Protein AF-T1CYB1-F1 (afdb_monomer)

Solvent-accessible surface area (backbone atoms only — not comparable to full-atom values): 6915 Å² total; per-residue (Å²): 90,53,74,67,45,55,51,50,51,51,28,51,51,38,24,35,46,60,48,40,22,74,73,82,50,74,89,68,58,57,69,42,81,60,102,54,84,67,37,42,70,46,81,91,57,92,86,51,50,50,65,67,53,52,44,96,88,63,48,80,68,91,76,86,82,71,82,74,78,69,58,82,95,41,43,68,48,36,53,56,15,48,56,53,28,37,56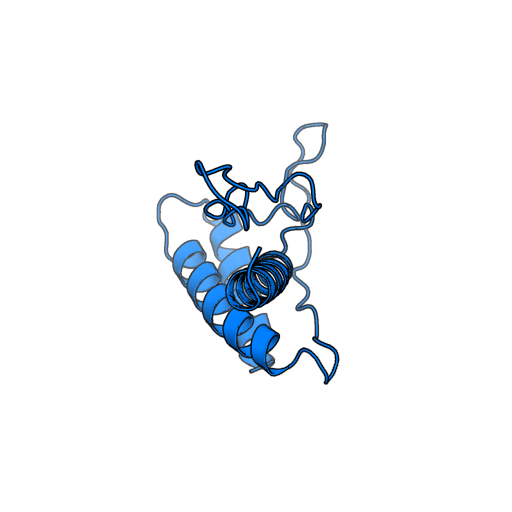,48,22,48,52,48,40,69,36,86,91,48,55,73,70,57,19,52,51,24,47,50,46,26,52,60,50,57,77,76,109

Organism: NCBI:txid410659

Secondary structure (DSSP, 8-state):
--HHHHHHHHHHHHHHHHTT-S---GGG--EE--SSSSPEEPPP-----GGGPPPTTS--------PPPPPGGGHHHHHHHHHHHHHHHHHHHH-TTS-HHHHHHHHHHHHHHHTT-

Sequence (117 aa):
ITVADARHLRLLGWFGALIANSDMHLGNVALLRADARPFALAPAYDMLPMHYRPAVSGEVVPREYTVQRAPPAARDDWQQAAAMARAFWQRVSESTEISVEFRRIASAAGRALAAML

Structure (mmCIF, N/CA/C/O backbone):
data_AF-T1CYB1-F1
#
_entry.id   AF-T1CYB1-F1
#
loop_
_atom_site.group_PDB
_atom_site.id
_atom_site.type_symbol
_atom_site.label_atom_id
_atom_site.label_alt_id
_atom_site.label_comp_id
_atom_site.label_asym_id
_atom_site.label_entity_id
_atom_site.label_seq_id
_atom_site.pdbx_PDB_ins_code
_atom_site.Cartn_x
_atom_site.Cartn_y
_atom_site.Cartn_z
_atom_site.occupancy
_atom_site.B_iso_or_equiv
_atom_site.auth_seq_id
_atom_site.auth_comp_id
_atom_site.auth_asym_id
_atom_site.auth_atom_id
_atom_site.pdbx_PDB_model_num
ATOM 1 N N . ILE A 1 1 ? 15.329 3.716 -16.060 1.00 86.19 1 ILE A N 1
ATOM 2 C CA . ILE A 1 1 ? 14.490 2.586 -15.634 1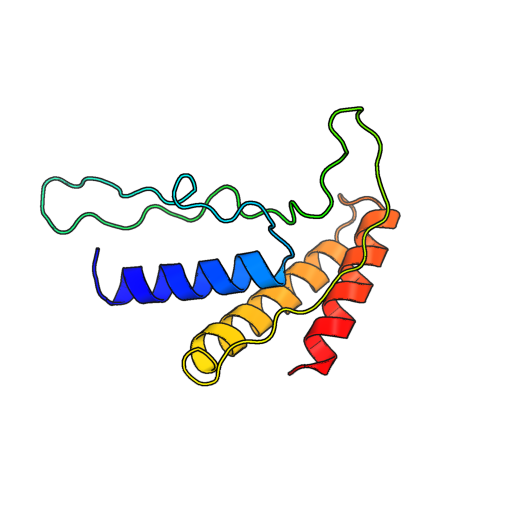.00 86.19 1 ILE A CA 1
ATOM 3 C C . ILE A 1 1 ? 13.994 1.824 -16.850 1.00 86.19 1 ILE A C 1
ATOM 5 O O . ILE A 1 1 ? 13.899 2.406 -17.927 1.00 86.19 1 ILE A O 1
ATOM 9 N N . THR A 1 2 ? 13.747 0.535 -16.692 1.00 92.69 2 THR A N 1
ATOM 10 C CA . THR A 1 2 ? 13.219 -0.365 -17.720 1.00 92.69 2 THR A CA 1
ATOM 11 C C . THR A 1 2 ? 11.691 -0.259 -17.830 1.00 92.69 2 THR A C 1
ATOM 13 O O . THR A 1 2 ? 11.032 0.374 -17.004 1.00 92.69 2 THR A O 1
ATOM 16 N N . VAL A 1 3 ? 11.093 -0.910 -18.834 1.00 93.25 3 VAL A N 1
ATOM 17 C CA . VAL A 1 3 ? 9.625 -1.055 -18.922 1.00 93.25 3 VAL A CA 1
ATOM 18 C C . VAL A 1 3 ? 9.071 -1.836 -17.723 1.00 93.25 3 VAL A C 1
ATOM 20 O O . VAL A 1 3 ? 7.990 -1.517 -17.226 1.00 93.25 3 VAL A O 1
ATOM 23 N N . ALA A 1 4 ? 9.825 -2.823 -17.226 1.00 93.44 4 ALA A N 1
ATOM 24 C CA . ALA A 1 4 ? 9.461 -3.588 -16.038 1.00 93.44 4 ALA A CA 1
ATOM 25 C C . ALA A 1 4 ? 9.419 -2.697 -14.787 1.00 93.44 4 ALA A C 1
ATOM 27 O O . ALA A 1 4 ? 8.435 -2.738 -14.055 1.00 93.44 4 ALA A O 1
ATOM 28 N N . ASP A 1 5 ? 10.413 -1.825 -14.599 1.00 94.50 5 ASP A N 1
ATOM 29 C CA . ASP A 1 5 ? 10.423 -0.843 -13.505 1.00 94.50 5 ASP A CA 1
ATOM 30 C C . ASP A 1 5 ? 9.240 0.129 -13.600 1.00 94.50 5 ASP A C 1
ATOM 32 O O . ASP A 1 5 ? 8.596 0.433 -12.601 1.00 94.50 5 ASP A O 1
ATOM 36 N N . ALA A 1 6 ? 8.913 0.602 -14.808 1.00 93.94 6 ALA A N 1
ATOM 37 C CA . ALA A 1 6 ? 7.770 1.488 -15.011 1.00 93.94 6 ALA A CA 1
ATOM 38 C C . ALA A 1 6 ? 6.441 0.795 -14.664 1.00 93.94 6 ALA A C 1
ATOM 40 O O . ALA A 1 6 ? 5.557 1.414 -14.073 1.00 93.94 6 ALA A O 1
ATOM 41 N N . ARG A 1 7 ? 6.293 -0.494 -14.998 1.00 94.62 7 ARG A N 1
ATOM 42 C CA . ARG A 1 7 ? 5.138 -1.300 -14.575 1.00 94.62 7 ARG A CA 1
ATOM 43 C C . ARG A 1 7 ? 5.122 -1.510 -13.062 1.00 94.62 7 ARG A C 1
ATOM 45 O O . ARG A 1 7 ? 4.069 -1.359 -12.451 1.00 94.62 7 ARG A O 1
ATOM 52 N N . HIS A 1 8 ? 6.275 -1.792 -12.461 1.00 95.50 8 HIS A N 1
ATOM 53 C CA . HIS A 1 8 ? 6.413 -1.942 -11.014 1.00 95.50 8 HIS A CA 1
ATOM 54 C C . HIS A 1 8 ? 5.981 -0.661 -10.282 1.00 95.50 8 HIS A C 1
ATOM 56 O O . HI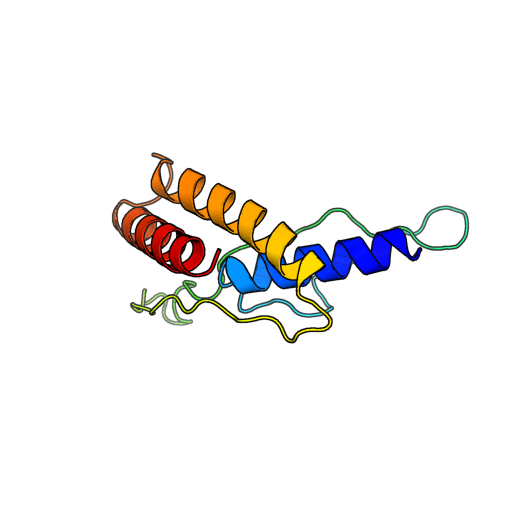S A 1 8 ? 5.207 -0.728 -9.332 1.00 95.50 8 HIS A O 1
ATOM 62 N N . LEU A 1 9 ? 6.396 0.513 -10.767 1.00 95.88 9 LEU A N 1
ATOM 63 C CA . LEU A 1 9 ? 5.971 1.803 -10.219 1.0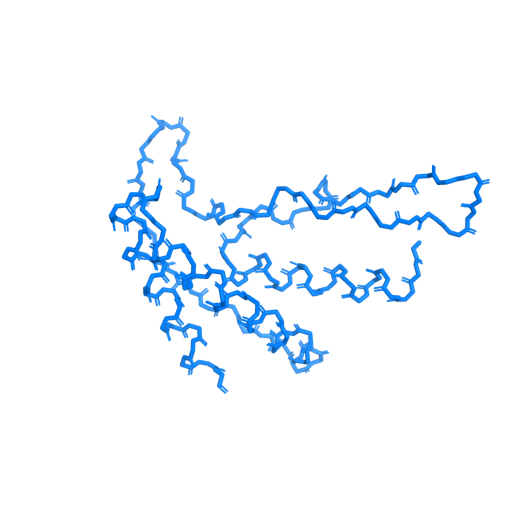0 95.88 9 LEU A CA 1
ATOM 64 C C . LEU A 1 9 ? 4.459 2.020 -10.306 1.00 95.88 9 LEU A C 1
ATOM 66 O O . LEU A 1 9 ? 3.866 2.488 -9.339 1.00 95.88 9 LEU A O 1
ATOM 70 N N . ARG A 1 10 ? 3.814 1.665 -11.426 1.00 95.81 10 ARG A N 1
ATOM 71 C CA . ARG A 1 10 ? 2.346 1.760 -11.538 1.00 95.81 10 ARG A CA 1
ATOM 72 C C . ARG A 1 10 ? 1.641 0.841 -10.548 1.00 95.81 10 ARG A C 1
ATOM 74 O O . ARG A 1 10 ? 0.676 1.265 -9.917 1.00 95.81 10 ARG A O 1
ATOM 81 N N . LEU A 1 11 ? 2.141 -0.383 -10.389 1.00 97.25 11 LEU A N 1
ATOM 82 C CA . LEU A 1 11 ? 1.608 -1.336 -9.422 1.00 97.25 11 LEU A CA 1
ATOM 83 C C . LEU A 1 11 ? 1.729 -0.801 -7.986 1.00 97.25 11 LEU A C 1
ATOM 85 O O . LEU A 1 11 ? 0.745 -0.816 -7.251 1.00 97.25 11 LEU A O 1
ATOM 89 N N . LEU A 1 12 ? 2.899 -0.274 -7.602 1.00 97.38 12 LEU A N 1
ATOM 90 C CA . LEU A 1 12 ? 3.104 0.354 -6.290 1.00 97.38 12 LEU A CA 1
ATOM 91 C C . LEU A 1 12 ? 2.239 1.603 -6.101 1.00 97.38 12 LEU A C 1
ATOM 93 O O . LEU A 1 12 ? 1.714 1.812 -5.013 1.00 97.38 12 LEU A O 1
ATOM 97 N N . GLY A 1 13 ? 2.054 2.403 -7.153 1.00 97.06 13 GLY A N 1
ATOM 98 C CA . GLY A 1 13 ? 1.160 3.558 -7.148 1.00 97.06 13 GLY A CA 1
ATOM 99 C C . GLY A 1 13 ? -0.273 3.167 -6.792 1.00 97.06 13 GLY A C 1
ATOM 100 O O . GLY A 1 13 ? -0.860 3.731 -5.868 1.00 97.06 13 GLY A O 1
ATOM 101 N N . TRP A 1 14 ? -0.812 2.149 -7.468 1.00 97.81 14 TRP A N 1
ATOM 102 C CA . TRP A 1 14 ? -2.143 1.631 -7.157 1.00 97.81 14 TRP A CA 1
ATOM 103 C C . TRP A 1 14 ? -2.218 0.964 -5.792 1.00 97.81 14 TRP A C 1
ATOM 105 O O . TRP A 1 14 ? -3.203 1.155 -5.084 1.00 97.81 14 TRP A O 1
ATOM 115 N N . PHE A 1 15 ? -1.188 0.219 -5.392 1.00 98.31 15 PHE A N 1
ATOM 116 C CA . PHE A 1 15 ? -1.141 -0.375 -4.061 1.00 98.31 15 PHE A CA 1
ATOM 117 C C . PHE A 1 15 ? -1.199 0.711 -2.981 1.00 98.31 15 PHE A C 1
ATOM 119 O O . PHE A 1 15 ? -2.065 0.642 -2.114 1.00 98.31 15 PHE A O 1
ATOM 126 N N . GLY A 1 16 ? -0.362 1.750 -3.089 1.00 98.12 16 GLY A N 1
ATOM 127 C CA . GLY A 1 16 ? -0.357 2.911 -2.198 1.00 98.12 16 GLY A CA 1
ATOM 128 C C . GLY A 1 16 ? -1.729 3.580 -2.112 1.00 98.12 16 GLY A C 1
ATOM 129 O O . GLY A 1 16 ? -2.271 3.747 -1.022 1.00 98.12 16 GLY A O 1
ATOM 130 N N . ALA A 1 17 ? -2.344 3.874 -3.258 1.00 97.31 17 ALA A N 1
ATOM 131 C CA . ALA A 1 17 ? -3.690 4.442 -3.316 1.00 97.31 17 ALA A CA 1
ATOM 132 C C . ALA A 1 17 ? -4.743 3.568 -2.602 1.00 97.31 17 ALA A C 1
ATOM 134 O O . ALA A 1 17 ? -5.578 4.080 -1.855 1.00 97.31 17 ALA A O 1
ATOM 135 N N . LEU A 1 18 ? -4.691 2.247 -2.794 1.00 98.31 18 LEU A N 1
ATOM 136 C CA . LEU A 1 18 ? -5.648 1.286 -2.230 1.00 98.31 18 LEU A CA 1
ATOM 137 C C . LEU A 1 18 ? -5.394 0.945 -0.757 1.00 98.31 18 LEU A C 1
ATOM 139 O O . LEU A 1 18 ? -6.282 0.419 -0.087 1.00 98.31 18 LEU A O 1
ATOM 143 N N . ILE A 1 19 ? -4.222 1.277 -0.219 1.00 98.31 19 ILE A N 1
ATOM 144 C CA . ILE A 1 19 ? -3.985 1.271 1.229 1.00 98.31 19 ILE A CA 1
ATOM 145 C C . ILE A 1 19 ? -4.215 2.651 1.858 1.00 98.31 19 ILE A C 1
ATOM 147 O O . ILE A 1 19 ? -3.855 2.866 3.008 1.00 98.31 19 ILE A O 1
ATOM 151 N N . ALA A 1 20 ? -4.830 3.592 1.134 1.00 97.75 20 ALA A N 1
ATOM 152 C CA . ALA A 1 20 ? -5.026 4.969 1.581 1.00 97.75 20 ALA A CA 1
ATOM 153 C C . ALA A 1 20 ? -3.709 5.672 1.972 1.00 97.75 20 ALA A C 1
ATOM 155 O O . ALA A 1 20 ? -3.662 6.472 2.909 1.00 97.75 20 ALA A O 1
ATOM 156 N N . ASN A 1 21 ? -2.624 5.396 1.243 1.00 98.06 21 ASN A N 1
ATOM 157 C CA . ASN A 1 21 ? -1.436 6.234 1.294 1.00 98.06 21 ASN A CA 1
ATOM 158 C C . ASN A 1 21 ? -1.720 7.542 0.545 1.00 98.06 21 ASN A C 1
ATOM 160 O O . ASN A 1 21 ? -1.701 7.593 -0.685 1.00 98.06 21 ASN A O 1
ATOM 164 N N . SER A 1 22 ? -2.016 8.600 1.297 1.00 94.94 22 SER A N 1
ATOM 165 C CA . SER A 1 22 ? -2.251 9.938 0.752 1.00 94.94 22 SER A CA 1
ATOM 166 C C . SER A 1 22 ? -0.963 10.714 0.455 1.00 94.94 22 SER A C 1
ATOM 168 O O . SER A 1 22 ? -1.059 11.864 0.040 1.00 94.94 22 SER A O 1
ATOM 170 N N . ASP A 1 23 ? 0.213 10.121 0.682 1.00 95.69 23 ASP A N 1
ATOM 171 C CA . ASP A 1 23 ? 1.529 10.758 0.532 1.00 95.69 23 ASP A CA 1
ATOM 172 C C . ASP A 1 23 ? 2.390 10.072 -0.547 1.00 95.69 23 ASP A C 1
ATOM 174 O O . ASP A 1 23 ? 3.581 9.799 -0.407 1.00 95.69 23 ASP A O 1
ATOM 178 N N . MET A 1 24 ? 1.748 9.740 -1.669 1.00 94.25 24 MET A N 1
ATOM 179 C CA . MET A 1 24 ? 2.375 9.083 -2.818 1.00 94.25 24 MET A CA 1
ATOM 180 C C . MET A 1 24 ? 2.948 10.113 -3.802 1.00 94.25 24 MET A C 1
ATOM 182 O O . MET A 1 24 ? 2.409 10.317 -4.891 1.00 94.25 24 MET A O 1
ATOM 186 N N . HIS A 1 25 ? 4.041 10.782 -3.428 1.00 93.19 25 HIS A N 1
ATOM 187 C CA . HIS A 1 25 ? 4.735 11.755 -4.282 1.00 93.19 25 HIS A CA 1
ATOM 188 C C . HIS A 1 25 ? 6.049 11.209 -4.868 1.00 93.19 25 HIS A C 1
ATOM 190 O O . HIS A 1 25 ? 6.645 10.277 -4.332 1.00 93.19 25 HIS A O 1
ATOM 196 N N . LEU A 1 26 ? 6.579 11.829 -5.931 1.00 92.38 26 LEU A N 1
ATOM 197 C CA . LEU A 1 26 ? 7.813 11.365 -6.595 1.00 92.38 26 LEU A CA 1
ATOM 198 C C . LEU A 1 26 ? 9.073 11.412 -5.710 1.00 92.38 26 LEU A C 1
ATOM 200 O O . LEU A 1 26 ? 10.033 10.714 -6.013 1.00 92.38 26 LEU A O 1
ATOM 204 N N . GLY A 1 27 ? 9.067 12.160 -4.600 1.00 93.69 27 GLY A N 1
ATOM 205 C CA . GLY A 1 27 ? 10.132 12.087 -3.586 1.00 93.69 27 GLY A CA 1
ATOM 206 C C . GLY A 1 27 ? 10.236 10.721 -2.884 1.00 93.69 27 GLY A C 1
ATOM 207 O O . GLY A 1 27 ? 11.299 10.372 -2.377 1.00 93.69 27 GLY A O 1
ATOM 208 N N . ASN A 1 28 ? 9.173 9.908 -2.938 1.00 95.25 28 ASN A N 1
ATOM 209 C CA . ASN A 1 28 ? 9.128 8.543 -2.404 1.00 95.25 28 ASN A CA 1
ATOM 210 C C . ASN A 1 28 ? 9.500 7.493 -3.465 1.00 95.25 28 ASN A C 1
ATOM 212 O O . ASN A 1 28 ? 9.241 6.302 -3.309 1.00 95.25 28 ASN A O 1
ATOM 216 N N . VAL A 1 29 ? 10.129 7.934 -4.559 1.00 95.81 29 VAL A N 1
ATOM 217 C CA . VAL A 1 29 ? 10.713 7.076 -5.588 1.00 95.81 29 VAL A CA 1
ATOM 218 C C . VAL A 1 29 ? 12.198 7.391 -5.701 1.00 95.81 29 VAL A C 1
ATOM 220 O O . VAL A 1 29 ? 12.587 8.501 -6.056 1.00 95.81 29 VAL A O 1
ATOM 223 N N . ALA A 1 30 ? 13.035 6.382 -5.472 1.00 95.00 30 ALA A N 1
ATOM 224 C CA . ALA A 1 30 ? 14.475 6.491 -5.653 1.00 95.00 30 ALA A CA 1
ATOM 225 C C . ALA A 1 30 ? 14.958 5.586 -6.786 1.00 95.00 30 ALA A C 1
ATOM 227 O O . ALA A 1 30 ? 14.408 4.512 -7.039 1.00 95.00 30 ALA A O 1
ATOM 228 N N . LEU A 1 31 ? 16.024 6.021 -7.456 1.00 94.25 31 LEU A N 1
ATOM 229 C CA . LEU A 1 31 ? 16.742 5.221 -8.438 1.00 94.25 31 LEU A CA 1
ATOM 230 C C . LEU A 1 31 ? 18.131 4.905 -7.902 1.00 94.25 31 LEU A C 1
ATOM 232 O O . LEU A 1 31 ? 18.865 5.800 -7.486 1.00 94.25 31 LEU A O 1
ATOM 236 N N . LEU A 1 32 ? 18.500 3.632 -7.949 1.00 91.69 32 LEU A N 1
ATOM 237 C CA . LEU A 1 32 ? 19.839 3.188 -7.615 1.00 91.69 32 LEU A CA 1
ATOM 238 C C . LEU A 1 32 ? 20.733 3.349 -8.841 1.00 91.69 32 LEU A C 1
ATOM 240 O O . LEU A 1 32 ? 20.444 2.849 -9.936 1.00 91.69 32 LEU A O 1
ATOM 244 N N . ARG A 1 33 ? 21.838 4.066 -8.647 1.00 86.38 33 ARG A N 1
ATOM 245 C CA . ARG A 1 33 ? 22.880 4.209 -9.656 1.00 86.38 33 ARG A CA 1
ATOM 246 C C . ARG A 1 33 ? 23.851 3.040 -9.530 1.00 86.38 33 ARG A C 1
ATOM 248 O O . ARG A 1 33 ? 24.675 3.031 -8.624 1.00 86.38 33 ARG A O 1
ATOM 255 N N . ALA A 1 34 ? 23.741 2.083 -10.444 1.00 75.19 34 ALA A N 1
ATOM 256 C CA . ALA A 1 34 ? 24.809 1.125 -10.714 1.00 75.19 34 ALA A CA 1
ATOM 257 C C . ALA A 1 34 ? 25.887 1.766 -11.612 1.00 75.19 34 ALA A C 1
ATOM 259 O O . ALA A 1 34 ? 25.703 2.882 -12.110 1.00 75.19 34 ALA A O 1
ATOM 260 N N . ASP A 1 35 ? 26.977 1.041 -11.871 1.00 83.12 35 ASP A N 1
ATOM 261 C CA . ASP A 1 35 ? 28.090 1.494 -12.726 1.00 83.12 35 ASP A CA 1
ATOM 262 C C . ASP A 1 35 ? 27.698 1.670 -14.209 1.00 83.12 35 ASP A C 1
ATOM 264 O O . ASP A 1 35 ? 28.474 2.189 -15.010 1.00 83.12 35 ASP A O 1
ATOM 268 N N . ALA A 1 36 ? 26.476 1.277 -14.589 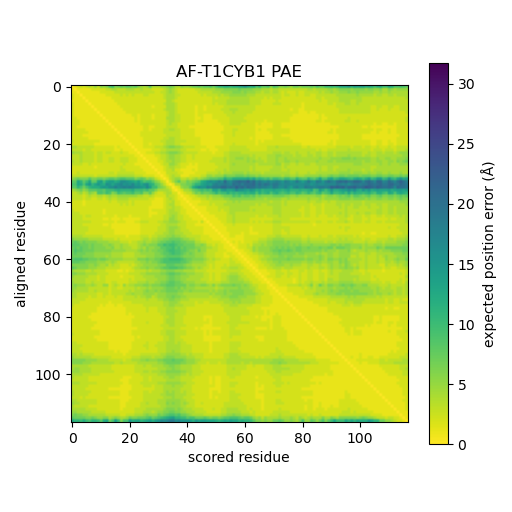1.00 77.06 36 ALA A N 1
ATOM 269 C CA . ALA A 1 36 ? 25.944 1.383 -15.943 1.00 77.06 36 ALA A CA 1
ATOM 270 C C . ALA A 1 36 ? 24.483 1.874 -15.977 1.00 77.06 36 ALA A C 1
ATOM 272 O O . ALA A 1 36 ? 23.749 1.849 -14.987 1.00 77.06 36 ALA A O 1
ATOM 273 N N . ARG A 1 37 ? 24.056 2.339 -17.159 1.00 83.56 37 ARG A N 1
ATOM 274 C CA . ARG A 1 37 ? 22.665 2.708 -17.475 1.00 83.56 37 ARG A CA 1
ATOM 275 C C . ARG A 1 37 ? 21.915 1.492 -18.049 1.00 83.56 37 ARG A C 1
ATOM 277 O O . ARG A 1 37 ? 22.542 0.685 -18.729 1.00 83.56 37 ARG A O 1
ATOM 284 N N . PRO A 1 38 ? 20.579 1.409 -17.882 1.00 85.94 38 PRO A N 1
ATOM 285 C CA . PRO A 1 38 ? 19.708 2.338 -17.155 1.00 85.94 38 PRO A CA 1
ATOM 286 C C . PRO A 1 38 ? 19.857 2.217 -15.630 1.00 85.94 38 PRO A C 1
ATOM 288 O O . PRO A 1 38 ? 20.235 1.172 -15.124 1.00 85.94 38 PRO A O 1
ATOM 291 N N . PHE A 1 39 ? 19.507 3.276 -14.892 1.00 90.62 39 PHE A N 1
ATOM 292 C CA . PHE A 1 39 ? 19.365 3.172 -13.434 1.00 90.62 39 PHE A CA 1
ATOM 293 C C . PHE A 1 39 ? 18.241 2.198 -13.069 1.00 90.62 39 PHE A C 1
ATOM 295 O O . PHE A 1 39 ? 17.221 2.156 -13.775 1.00 90.62 39 PHE A O 1
ATOM 302 N N . ALA A 1 40 ? 18.437 1.475 -11.966 1.00 89.88 40 ALA A N 1
ATOM 303 C CA . ALA A 1 40 ? 17.475 0.533 -11.410 1.00 89.88 40 ALA A CA 1
ATOM 304 C C . ALA A 1 40 ? 16.522 1.248 -10.448 1.00 89.88 40 ALA A C 1
ATOM 306 O O . ALA A 1 40 ? 16.915 2.196 -9.766 1.00 89.88 40 ALA A O 1
ATOM 307 N N . LEU A 1 41 ? 15.272 0.799 -10.383 1.00 93.81 41 LEU A N 1
ATOM 308 C CA . LEU A 1 41 ? 14.339 1.264 -9.363 1.00 93.81 41 LEU A CA 1
ATOM 309 C C . LEU A 1 41 ? 14.784 0.753 -7.981 1.00 93.81 41 LEU A C 1
ATOM 311 O O . LEU A 1 41 ? 15.118 -0.423 -7.837 1.00 93.81 41 LEU A O 1
ATOM 315 N N . ALA A 1 42 ? 14.812 1.625 -6.971 1.00 94.50 42 ALA A N 1
ATOM 316 C CA . ALA A 1 42 ? 15.074 1.204 -5.596 1.00 94.50 42 ALA A CA 1
ATOM 317 C C . ALA A 1 42 ? 13.903 0.368 -5.040 1.00 94.50 42 ALA A C 1
ATOM 319 O O . ALA A 1 42 ? 12.766 0.544 -5.487 1.00 94.50 42 ALA A O 1
ATOM 320 N N . PRO A 1 43 ? 14.138 -0.512 -4.048 1.00 94.75 43 PRO A N 1
ATOM 321 C CA . PRO A 1 43 ? 13.052 -1.165 -3.322 1.00 94.75 43 PRO A CA 1
ATOM 322 C C . PRO A 1 43 ? 12.046 -0.146 -2.777 1.00 94.75 43 PRO A C 1
ATOM 324 O O . PRO A 1 43 ? 12.422 0.971 -2.426 1.00 94.75 43 PRO A O 1
ATOM 327 N N . ALA A 1 44 ? 10.776 -0.540 -2.685 1.00 96.44 44 ALA A N 1
ATOM 328 C CA . ALA A 1 44 ? 9.736 0.320 -2.132 1.00 96.44 44 ALA A CA 1
ATOM 329 C C . ALA A 1 44 ? 10.042 0.698 -0.672 1.00 96.44 44 ALA A C 1
ATOM 331 O O . ALA A 1 44 ? 10.437 -0.149 0.130 1.00 96.44 44 ALA A O 1
ATOM 332 N N . TYR A 1 45 ? 9.804 1.960 -0.333 1.00 95.88 45 TYR A N 1
ATOM 333 C CA . TYR A 1 45 ? 9.889 2.506 1.017 1.00 95.88 45 TYR A CA 1
ATOM 334 C C . TYR A 1 45 ? 8.714 3.463 1.252 1.00 95.88 45 TYR A C 1
ATOM 336 O O . TYR A 1 45 ? 8.008 3.815 0.309 1.00 95.88 45 TYR A O 1
ATOM 344 N N . ASP A 1 46 ? 8.483 3.828 2.514 1.00 95.94 46 ASP A N 1
ATOM 345 C CA . ASP A 1 46 ? 7.431 4.772 2.926 1.00 95.94 46 ASP A CA 1
ATOM 346 C C . ASP A 1 46 ? 6.022 4.440 2.384 1.00 95.94 46 ASP A C 1
ATOM 348 O O . ASP A 1 46 ? 5.269 5.272 1.878 1.00 95.94 46 ASP A O 1
ATOM 352 N N . MET A 1 47 ? 5.671 3.153 2.455 1.00 97.19 47 MET A N 1
ATOM 353 C CA . MET A 1 47 ? 4.422 2.615 1.920 1.00 97.19 47 MET A CA 1
ATOM 354 C C . MET A 1 47 ? 3.418 2.357 3.049 1.00 97.19 47 MET A C 1
ATOM 356 O O . MET A 1 47 ? 3.181 1.214 3.443 1.00 97.19 47 MET A O 1
ATOM 360 N N . LEU A 1 48 ? 2.868 3.438 3.604 1.00 95.81 48 LEU A N 1
ATOM 361 C CA . LEU A 1 48 ? 2.025 3.425 4.804 1.00 95.81 48 LEU A CA 1
ATOM 362 C C . LEU A 1 48 ? 0.664 4.091 4.546 1.00 95.81 48 LEU A C 1
ATOM 364 O O . LEU A 1 48 ? 0.562 4.960 3.684 1.00 95.81 48 LEU A O 1
ATOM 368 N N . PRO A 1 49 ? -0.401 3.733 5.287 1.00 97.12 49 PRO A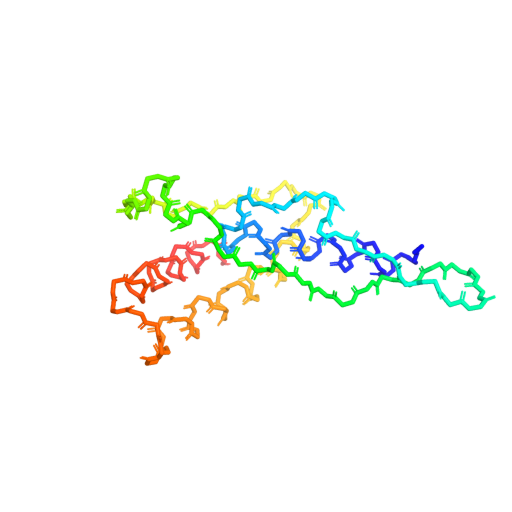 N 1
ATOM 369 C CA . PRO A 1 49 ? -1.744 4.280 5.093 1.00 97.12 49 PRO A CA 1
ATOM 370 C C . PRO A 1 49 ? -1.873 5.707 5.669 1.00 97.12 49 PRO A C 1
ATOM 372 O O . PRO A 1 49 ? -2.590 5.953 6.643 1.00 97.12 49 PRO A O 1
ATOM 375 N N . MET A 1 5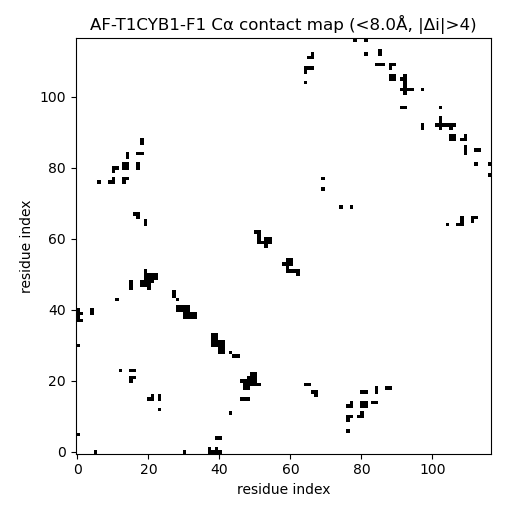0 ? -1.148 6.661 5.074 1.00 97.00 50 MET A N 1
ATOM 376 C CA . MET A 1 50 ? -0.947 8.024 5.586 1.00 97.00 50 MET A CA 1
ATOM 377 C C . MET A 1 50 ? -2.220 8.856 5.717 1.00 97.00 50 MET A C 1
ATOM 379 O O . MET A 1 50 ? -2.223 9.844 6.454 1.00 97.00 50 MET A O 1
ATOM 383 N N . HIS A 1 51 ? -3.324 8.434 5.096 1.00 96.75 51 HIS A N 1
ATOM 384 C CA . HIS A 1 51 ? -4.628 9.047 5.316 1.00 96.75 51 HIS A CA 1
ATOM 385 C C . HIS A 1 51 ? -5.011 9.069 6.802 1.00 96.75 51 HIS A C 1
ATOM 387 O O . HIS A 1 51 ? -5.621 10.029 7.260 1.00 96.75 51 HIS A O 1
ATOM 393 N N . TYR A 1 52 ? -4.601 8.063 7.578 1.00 96.12 52 TYR A N 1
ATOM 394 C CA . TYR A 1 52 ? -4.928 7.946 9.001 1.00 96.12 52 TYR A CA 1
ATOM 395 C C . TYR A 1 52 ? -3.899 8.567 9.943 1.00 96.12 52 TYR A C 1
ATOM 397 O O . TYR A 1 52 ? -4.013 8.399 11.158 1.00 96.12 52 TYR A O 1
ATOM 405 N N . ARG A 1 53 ? -2.900 9.290 9.422 1.00 95.00 53 ARG A N 1
ATOM 406 C CA . ARG A 1 53 ? -1.922 9.958 10.282 1.00 95.00 53 ARG A CA 1
ATOM 407 C C . ARG A 1 53 ? -2.626 10.926 11.253 1.00 95.00 53 ARG A C 1
ATOM 409 O O . ARG A 1 53 ? -3.628 11.556 10.873 1.00 95.00 53 ARG A O 1
ATOM 416 N N . PRO A 1 54 ? -2.126 11.073 12.490 1.00 94.50 54 PRO A N 1
ATOM 417 C CA . PRO A 1 54 ? -2.604 12.116 13.385 1.00 94.50 54 PRO A CA 1
ATOM 418 C C . PRO A 1 54 ? -2.489 13.503 12.745 1.00 94.50 54 PRO A C 1
ATOM 420 O O . PRO A 1 54 ? -1.665 13.739 11.855 1.00 94.50 54 PRO A O 1
ATOM 423 N N . ALA A 1 55 ? -3.330 14.432 13.188 1.00 93.81 55 ALA A N 1
ATOM 424 C CA . ALA A 1 55 ? -3.178 15.840 12.859 1.00 93.81 55 ALA A CA 1
ATOM 425 C C . ALA A 1 55 ? -1.833 16.376 13.381 1.00 93.81 55 ALA A C 1
ATOM 427 O O . ALA A 1 55 ? -1.186 15.758 14.225 1.00 93.81 55 ALA A O 1
ATOM 428 N N . VAL A 1 56 ? -1.424 17.561 12.919 1.00 92.12 56 VAL A N 1
ATOM 429 C CA . VAL A 1 56 ? -0.190 18.219 13.399 1.00 92.12 56 VAL A CA 1
ATOM 430 C C . VAL A 1 56 ? -0.234 18.467 14.915 1.00 92.12 56 VAL A C 1
ATOM 432 O O . VAL A 1 56 ? 0.799 18.426 15.572 1.00 92.12 56 VAL A O 1
ATOM 435 N N . SER A 1 57 ? -1.431 18.648 15.482 1.00 95.50 57 SER A N 1
ATOM 436 C CA . SER A 1 57 ? -1.674 18.735 16.929 1.00 95.50 57 SER A CA 1
ATOM 437 C C . SER A 1 57 ? -1.501 17.407 17.685 1.00 95.50 57 SER A C 1
ATOM 439 O O . SER A 1 57 ? -1.550 17.402 18.910 1.00 95.50 57 SER A O 1
ATOM 441 N N . GLY A 1 58 ? -1.341 16.282 16.981 1.00 93.31 58 GLY A N 1
ATOM 442 C CA . GLY A 1 58 ? -1.341 14.927 17.540 1.00 93.31 58 GLY A CA 1
ATOM 443 C C . GLY A 1 58 ? -2.728 14.285 17.645 1.00 93.31 58 GLY A C 1
ATOM 444 O O . GLY A 1 58 ? -2.834 13.118 18.013 1.00 93.31 58 GLY A O 1
ATOM 445 N N . GLU A 1 59 ? -3.796 15.007 17.299 1.00 94.31 59 GLU A N 1
ATOM 446 C CA . GLU A 1 59 ? -5.165 14.489 17.361 1.00 94.31 59 GLU A CA 1
ATOM 447 C C . GLU A 1 59 ? -5.400 13.359 16.346 1.00 94.31 59 GLU A C 1
ATOM 449 O O . GLU A 1 59 ? -5.088 13.482 15.157 1.00 94.31 59 GLU A O 1
ATOM 454 N N . VAL A 1 60 ? -5.997 12.255 16.800 1.00 92.06 60 VAL A N 1
ATOM 455 C CA . VAL A 1 60 ? -6.417 11.149 15.932 1.00 92.06 60 VAL A CA 1
ATOM 456 C C . VAL A 1 60 ? -7.841 11.408 15.453 1.00 92.06 60 VAL A C 1
ATOM 458 O O . VAL A 1 60 ? -8.806 11.186 16.180 1.00 92.06 60 VAL A O 1
ATOM 461 N N . VAL A 1 61 ? -7.965 11.866 14.209 1.00 90.69 61 VAL A N 1
ATOM 462 C CA . VAL A 1 61 ? -9.258 12.183 13.593 1.00 90.69 61 VAL A CA 1
ATOM 463 C C . VAL A 1 61 ? -9.810 10.950 12.863 1.00 90.69 61 VAL A C 1
ATOM 465 O O . VAL A 1 61 ? -9.093 10.379 12.028 1.00 90.69 61 VAL A O 1
ATOM 468 N N . PRO A 1 62 ? -11.068 10.541 13.124 1.00 90.31 62 PRO A N 1
ATOM 469 C CA . PRO A 1 62 ? -11.740 9.502 12.352 1.00 90.31 62 PRO A CA 1
ATOM 470 C C . PRO A 1 62 ? -11.848 9.896 10.880 1.00 90.31 62 PRO A C 1
ATOM 472 O O . PRO A 1 62 ? -12.239 11.015 10.552 1.00 90.31 62 PRO A O 1
ATOM 475 N N . ARG A 1 63 ? -11.506 8.971 9.986 1.00 93.25 63 ARG A N 1
ATOM 476 C CA . ARG A 1 63 ? -11.569 9.190 8.541 1.00 93.25 63 ARG A CA 1
ATOM 477 C C . ARG A 1 63 ? -12.118 7.959 7.841 1.00 93.25 63 ARG A C 1
ATOM 479 O O . ARG A 1 63 ? -11.798 6.831 8.218 1.00 93.25 63 ARG A O 1
ATOM 486 N N . GLU A 1 64 ? -12.946 8.177 6.831 1.00 91.25 64 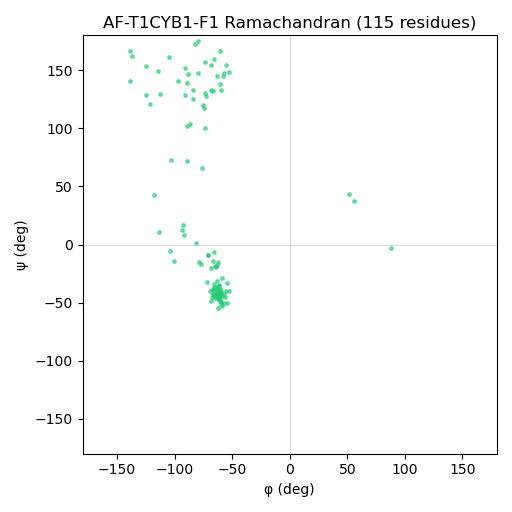GLU A N 1
ATOM 487 C CA . GLU A 1 64 ? -13.579 7.097 6.082 1.00 91.25 64 GLU A CA 1
ATOM 488 C C . GLU A 1 64 ? -12.654 6.565 4.988 1.00 91.25 64 GLU A C 1
ATOM 490 O O . GLU A 1 64 ? -12.063 7.316 4.214 1.00 91.25 64 GLU A O 1
ATOM 495 N N . TYR A 1 65 ? -12.545 5.239 4.903 1.00 95.38 65 TYR A N 1
ATOM 496 C CA . TYR A 1 65 ? -11.866 4.597 3.785 1.00 95.38 65 TYR A CA 1
ATOM 497 C C . TYR A 1 65 ? -12.735 4.668 2.526 1.00 95.38 65 TYR A C 1
ATOM 499 O O . TYR A 1 65 ? -13.892 4.251 2.548 1.00 95.38 65 TYR A O 1
ATOM 507 N N . THR A 1 66 ? -12.156 5.105 1.410 1.00 93.94 66 THR A N 1
ATOM 508 C CA . THR A 1 66 ? -12.804 5.067 0.094 1.00 93.94 66 THR A CA 1
ATOM 509 C C . THR A 1 66 ? -11.927 4.312 -0.895 1.00 93.94 66 THR A C 1
ATOM 511 O O . THR A 1 66 ? -10.748 4.625 -1.055 1.00 93.94 66 THR A O 1
ATOM 514 N N . VAL A 1 67 ? -12.506 3.335 -1.596 1.00 95.19 67 VAL A N 1
ATOM 515 C CA . VAL A 1 67 ? -11.797 2.593 -2.646 1.00 95.19 67 VAL A CA 1
ATOM 516 C C . VAL A 1 67 ? -11.652 3.473 -3.884 1.00 95.19 67 VAL A C 1
ATOM 518 O O . VAL A 1 67 ? -12.645 3.838 -4.517 1.00 95.19 67 VAL A O 1
ATOM 521 N N . GLN A 1 68 ? -10.413 3.777 -4.266 1.00 93.88 68 GLN A N 1
ATOM 522 C CA . GLN A 1 68 ? -10.139 4.468 -5.523 1.00 93.88 68 GLN A CA 1
ATOM 523 C C . GLN A 1 68 ? -10.358 3.524 -6.708 1.00 93.88 68 GLN A C 1
ATOM 525 O O . GLN A 1 68 ? -9.800 2.428 -6.746 1.00 93.88 68 GLN A O 1
ATOM 530 N N . ARG A 1 69 ? -11.158 3.952 -7.689 1.00 93.12 69 ARG A N 1
ATOM 531 C CA . ARG A 1 69 ? -11.433 3.181 -8.911 1.00 93.12 69 ARG A CA 1
ATOM 532 C C . ARG A 1 69 ? -10.408 3.507 -9.992 1.00 93.12 69 ARG A C 1
ATOM 534 O O . ARG A 1 69 ? -10.083 4.674 -10.199 1.00 93.12 69 ARG A O 1
ATOM 541 N N . ALA A 1 70 ? -9.954 2.491 -10.718 1.00 93.56 70 ALA A N 1
ATOM 542 C CA . ALA A 1 70 ? -9.098 2.705 -11.878 1.00 93.56 70 ALA A CA 1
ATOM 543 C C . ALA A 1 70 ? -9.883 3.132 -13.128 1.00 93.56 70 ALA A C 1
ATOM 545 O O . ALA A 1 70 ? -10.998 2.651 -13.356 1.00 93.56 70 ALA A O 1
ATOM 546 N N . PRO A 1 71 ? -9.280 3.968 -13.995 1.00 93.94 71 PRO A N 1
ATOM 547 C CA . PRO A 1 71 ? -9.735 4.111 -15.370 1.00 93.94 71 PRO A CA 1
ATOM 548 C C . PRO A 1 71 ? -9.522 2.798 -16.152 1.00 93.94 71 PRO A C 1
ATOM 550 O O . PRO A 1 71 ? -8.657 1.998 -15.781 1.00 93.94 71 PRO A O 1
ATOM 553 N N . PRO A 1 72 ? -10.233 2.582 -17.278 1.00 93.56 72 PRO A N 1
ATOM 554 C CA . PRO A 1 72 ? -10.144 1.337 -18.050 1.00 93.56 72 PRO A CA 1
ATOM 555 C C . PRO A 1 72 ? -8.714 0.931 -18.436 1.00 93.56 72 PRO A C 1
ATOM 557 O O . PRO A 1 72 ? -8.359 -0.238 -18.323 1.00 93.56 72 PRO A O 1
ATOM 560 N N . ALA A 1 73 ? -7.872 1.898 -18.812 1.00 93.88 73 ALA A N 1
ATOM 561 C CA . ALA A 1 73 ? -6.488 1.657 -19.232 1.00 93.88 73 ALA A CA 1
ATOM 562 C C . ALA A 1 73 ? -5.565 1.130 -18.115 1.00 93.88 73 ALA A C 1
ATOM 564 O O . ALA A 1 73 ? -4.469 0.661 -18.402 1.00 93.88 73 ALA A O 1
ATOM 565 N N . ALA A 1 74 ? -5.986 1.219 -16.852 1.00 95.06 74 ALA A N 1
ATOM 566 C CA . ALA A 1 74 ? -5.206 0.793 -15.695 1.00 95.06 74 ALA A CA 1
ATOM 567 C C . ALA A 1 74 ? -5.830 -0.404 -14.961 1.00 95.06 74 ALA A C 1
ATOM 569 O O . ALA A 1 74 ? -5.396 -0.729 -13.857 1.00 95.06 74 ALA A O 1
ATOM 570 N N . ARG A 1 75 ? -6.850 -1.049 -15.548 1.00 94.56 75 ARG A N 1
ATOM 571 C CA . ARG A 1 75 ? -7.619 -2.120 -14.898 1.00 94.56 75 ARG A CA 1
ATOM 572 C C . ARG A 1 75 ? -6.733 -3.272 -14.419 1.00 94.56 75 ARG A C 1
ATOM 574 O O . ARG A 1 75 ? -6.894 -3.689 -13.279 1.00 94.56 75 ARG A O 1
ATOM 581 N N . ASP A 1 76 ? -5.800 -3.740 -15.241 1.00 94.88 76 ASP A N 1
ATOM 582 C CA . ASP A 1 76 ? -4.971 -4.906 -14.905 1.00 94.88 76 ASP A CA 1
ATOM 583 C C . ASP A 1 76 ? -4.007 -4.610 -13.746 1.00 94.88 76 ASP A C 1
ATOM 585 O O . ASP A 1 76 ? -3.957 -5.355 -12.764 1.00 94.88 76 ASP A O 1
ATOM 589 N N . ASP A 1 77 ? -3.285 -3.482 -13.819 1.00 96.19 77 ASP A N 1
ATOM 590 C CA . ASP A 1 77 ? -2.380 -3.039 -12.749 1.00 96.19 77 ASP A CA 1
ATOM 591 C C . ASP A 1 77 ? -3.172 -2.772 -11.449 1.00 96.19 77 ASP A C 1
ATOM 593 O O . ASP A 1 77 ? -2.716 -3.114 -10.356 1.00 96.19 77 ASP A O 1
ATOM 597 N N . TRP A 1 78 ? -4.388 -2.223 -11.556 1.00 97.56 78 TRP A N 1
ATOM 598 C CA . TRP A 1 78 ? -5.273 -1.994 -10.413 1.00 97.56 78 TRP A CA 1
ATOM 599 C C . 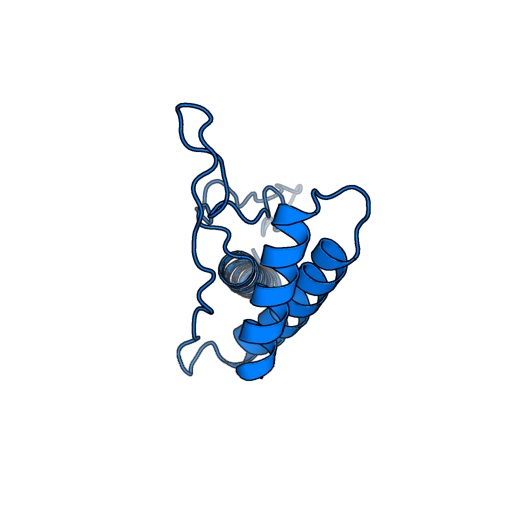TRP A 1 78 ? -5.776 -3.290 -9.783 1.00 97.56 78 TRP A C 1
ATOM 601 O O . TRP A 1 78 ? -5.748 -3.410 -8.565 1.00 97.56 78 TRP A O 1
ATOM 611 N N . GLN A 1 79 ? -6.211 -4.274 -10.575 1.00 96.69 79 GLN A N 1
ATOM 612 C CA . GLN A 1 79 ? -6.685 -5.562 -10.055 1.00 96.69 79 GLN A CA 1
ATOM 613 C C . GLN A 1 79 ? -5.572 -6.291 -9.302 1.00 96.69 79 GLN A C 1
ATOM 615 O O . GLN A 1 79 ? -5.796 -6.818 -8.209 1.00 96.69 79 GLN A O 1
ATOM 620 N N . GLN A 1 80 ? -4.353 -6.263 -9.846 1.00 97.38 80 GLN A N 1
ATOM 621 C CA . GLN A 1 80 ? -3.188 -6.825 -9.175 1.00 97.38 80 GLN A CA 1
ATOM 622 C C . GLN A 1 80 ? -2.895 -6.095 -7.853 1.00 97.38 80 GLN A C 1
ATOM 624 O O . GLN A 1 80 ? -2.727 -6.739 -6.814 1.00 97.38 80 GLN A O 1
ATOM 629 N N . ALA A 1 81 ? -2.899 -4.760 -7.861 1.00 98.12 81 ALA A N 1
ATOM 630 C CA . ALA A 1 81 ? -2.717 -3.960 -6.652 1.00 98.12 81 ALA A CA 1
ATOM 631 C C . ALA A 1 81 ? -3.836 -4.170 -5.621 1.00 98.12 81 ALA A C 1
ATOM 633 O O . ALA A 1 81 ? -3.565 -4.210 -4.424 1.00 98.12 81 ALA A O 1
ATOM 634 N N . ALA A 1 82 ? -5.082 -4.346 -6.058 1.00 98.06 82 ALA A N 1
ATOM 635 C CA . ALA A 1 82 ? -6.229 -4.577 -5.190 1.00 98.06 82 ALA A CA 1
ATOM 636 C C . ALA A 1 82 ? -6.133 -5.923 -4.467 1.00 98.06 82 ALA A C 1
ATOM 638 O O . ALA A 1 82 ? -6.416 -5.995 -3.271 1.00 98.06 82 ALA A O 1
ATOM 639 N N . ALA A 1 83 ? -5.645 -6.971 -5.134 1.00 97.00 83 ALA A N 1
ATOM 640 C CA . ALA A 1 83 ? -5.345 -8.238 -4.472 1.00 97.00 83 ALA A CA 1
ATOM 641 C C . ALA A 1 83 ? -4.268 -8.070 -3.380 1.00 97.00 83 ALA A C 1
ATOM 643 O O . ALA A 1 83 ? -4.437 -8.570 -2.263 1.00 97.00 83 ALA A O 1
ATOM 644 N N . MET A 1 84 ? -3.199 -7.315 -3.667 1.00 98.00 84 MET A N 1
ATOM 645 C CA . MET A 1 84 ? -2.142 -7.001 -2.695 1.00 98.00 84 MET A CA 1
ATOM 646 C C . MET A 1 84 ? -2.669 -6.174 -1.514 1.00 98.00 84 MET A C 1
ATOM 648 O O . MET A 1 84 ? -2.394 -6.500 -0.359 1.00 98.00 84 MET A O 1
ATOM 652 N N . ALA A 1 85 ? -3.452 -5.128 -1.784 1.00 98.50 85 ALA A N 1
ATOM 653 C CA . ALA A 1 85 ? -4.033 -4.250 -0.773 1.00 98.50 85 ALA A CA 1
ATOM 654 C C . ALA A 1 85 ? -5.050 -4.990 0.108 1.00 98.50 85 ALA A C 1
ATOM 656 O O . ALA A 1 85 ? -5.061 -4.799 1.321 1.00 98.50 85 ALA A O 1
ATOM 657 N N . ARG A 1 86 ? -5.836 -5.919 -0.454 1.00 97.81 86 ARG A N 1
ATOM 658 C CA . ARG A 1 86 ? -6.726 -6.791 0.329 1.00 97.81 86 ARG A CA 1
ATOM 659 C C . ARG A 1 86 ? -5.934 -7.648 1.316 1.00 97.81 86 ARG A C 1
ATOM 661 O O . ARG A 1 86 ? -6.288 -7.706 2.490 1.00 97.81 86 ARG A O 1
ATOM 668 N N . ALA A 1 87 ? -4.846 -8.270 0.859 1.00 98.06 87 ALA A N 1
ATOM 669 C CA . ALA A 1 87 ? -3.969 -9.061 1.721 1.00 98.06 87 ALA A CA 1
ATOM 670 C C . ALA A 1 87 ? -3.251 -8.201 2.779 1.00 98.06 87 ALA A C 1
ATOM 672 O O . ALA A 1 87 ? -3.018 -8.654 3.898 1.00 98.06 87 ALA A O 1
ATOM 673 N N . PHE A 1 88 ? -2.898 -6.956 2.451 1.00 98.50 88 PHE A N 1
ATOM 674 C CA . PHE A 1 88 ? -2.383 -5.993 3.423 1.00 98.50 88 PHE A CA 1
ATOM 675 C C . PHE A 1 88 ? -3.421 -5.691 4.510 1.00 98.50 88 PHE A C 1
ATOM 677 O O . PHE A 1 88 ? -3.138 -5.906 5.686 1.00 98.50 88 PHE A O 1
ATOM 684 N N . TRP A 1 89 ? -4.633 -5.278 4.131 1.00 98.50 89 TRP A N 1
ATOM 685 C CA . TRP A 1 89 ? -5.688 -4.938 5.085 1.00 98.50 89 TRP A CA 1
ATOM 686 C C . TRP A 1 89 ? -6.082 -6.110 5.978 1.00 98.50 89 TRP A C 1
ATOM 688 O O . TRP A 1 89 ? -6.272 -5.923 7.178 1.00 98.50 89 TRP A O 1
ATOM 698 N N . GLN A 1 90 ? -6.128 -7.321 5.419 1.00 98.38 90 GLN A N 1
ATOM 699 C CA . GLN A 1 90 ? -6.356 -8.530 6.199 1.00 98.38 90 GLN A CA 1
ATOM 700 C C . GLN A 1 90 ? -5.279 -8.709 7.281 1.00 98.38 90 GLN A C 1
ATOM 702 O O . GLN A 1 90 ? -5.615 -8.776 8.463 1.00 98.38 90 GLN A O 1
ATOM 707 N N . ARG A 1 91 ? -3.994 -8.678 6.902 1.00 98.44 91 ARG A N 1
ATOM 708 C CA . ARG A 1 91 ? -2.877 -8.821 7.852 1.00 98.44 91 ARG A CA 1
ATOM 709 C C . ARG A 1 91 ? -2.877 -7.738 8.929 1.00 98.44 91 ARG A C 1
ATOM 711 O O . ARG A 1 91 ? -2.644 -8.042 10.094 1.00 98.44 91 ARG A O 1
ATOM 718 N N . VAL A 1 92 ? -3.180 -6.488 8.572 1.00 98.31 92 VAL A N 1
ATOM 719 C CA . VAL A 1 92 ? -3.309 -5.395 9.552 1.00 98.31 92 VAL A CA 1
ATOM 720 C C . VAL A 1 92 ? -4.461 -5.671 10.517 1.00 98.31 92 VAL A C 1
ATOM 722 O O . VAL A 1 92 ? -4.301 -5.486 11.718 1.00 98.31 92 VAL A O 1
ATOM 725 N N . SER A 1 93 ? -5.606 -6.148 10.020 1.00 98.44 93 SER A N 1
ATOM 726 C CA . SER A 1 93 ? -6.781 -6.438 10.853 1.00 98.44 93 SER A CA 1
ATOM 727 C C . SER A 1 93 ? -6.603 -7.625 11.807 1.00 98.44 93 SER A C 1
ATOM 729 O O . SER A 1 93 ? -7.328 -7.715 12.796 1.00 98.44 93 SER A O 1
ATOM 731 N N . GLU A 1 94 ? -5.639 -8.503 11.532 1.00 98.31 94 GLU A N 1
ATOM 732 C CA . GLU A 1 94 ? -5.322 -9.700 12.322 1.00 98.31 94 GLU A CA 1
ATOM 733 C C . GLU A 1 94 ? -4.102 -9.498 13.247 1.00 98.31 94 GLU A C 1
ATOM 735 O O . GLU A 1 94 ? -3.889 -10.287 14.165 1.00 98.31 94 GLU A O 1
ATOM 740 N N . SER A 1 95 ? -3.308 -8.437 13.050 1.00 98.19 95 SER A N 1
ATOM 741 C CA . SER A 1 95 ? -2.057 -8.221 13.792 1.00 98.19 95 SER A CA 1
ATOM 742 C C . SER A 1 95 ? -2.279 -7.736 15.226 1.00 98.19 95 SER A C 1
ATOM 744 O O . SER A 1 95 ? -2.791 -6.643 15.462 1.00 98.19 95 SER A O 1
ATOM 746 N N . THR A 1 96 ? -1.799 -8.495 16.210 1.00 97.44 96 THR A N 1
ATOM 747 C CA . THR A 1 96 ? -1.864 -8.113 17.631 1.00 97.44 96 THR A CA 1
ATOM 748 C C . THR A 1 96 ? -1.034 -6.877 17.982 1.00 97.44 96 THR A C 1
ATOM 750 O O . THR A 1 96 ? -1.300 -6.261 19.009 1.00 97.44 96 THR A O 1
ATOM 753 N N . GLU A 1 97 ? -0.069 -6.496 17.140 1.00 97.75 97 GLU A N 1
ATOM 754 C CA . GLU A 1 97 ? 0.789 -5.314 17.330 1.00 97.75 97 GLU A CA 1
ATOM 755 C C . GLU A 1 97 ? 0.075 -3.995 16.989 1.00 97.75 97 GLU A C 1
ATOM 757 O O . GLU A 1 97 ? 0.519 -2.918 17.379 1.00 97.75 97 GLU A O 1
ATOM 762 N N . ILE A 1 98 ? -1.043 -4.067 16.264 1.00 97.50 98 ILE A N 1
ATOM 763 C CA . ILE A 1 98 ? -1.829 -2.910 15.827 1.00 97.50 98 ILE A CA 1
ATOM 764 C C . ILE A 1 98 ? -2.989 -2.674 16.794 1.00 97.50 98 ILE A C 1
ATOM 766 O O . ILE A 1 98 ? -3.629 -3.628 17.236 1.00 97.50 98 ILE A O 1
ATOM 770 N N . SER A 1 99 ? -3.306 -1.411 17.102 1.00 95.94 99 SER A N 1
ATOM 771 C CA . SER A 1 99 ? -4.406 -1.072 18.016 1.00 95.94 99 SER A CA 1
ATOM 772 C C . SER A 1 99 ? -5.746 -1.647 17.554 1.00 95.94 99 SER A C 1
ATOM 774 O O . SER A 1 99 ? -6.026 -1.759 16.357 1.00 95.94 99 SER A O 1
ATOM 776 N N . VAL A 1 100 ? -6.609 -1.995 18.511 1.00 97.31 100 VAL A N 1
ATOM 777 C CA . VAL A 1 100 ? -7.932 -2.575 18.234 1.00 97.31 100 VAL A CA 1
ATOM 778 C C . VAL A 1 100 ? -8.738 -1.663 17.301 1.00 97.31 100 VAL A C 1
ATOM 780 O O . VAL A 1 100 ? -9.399 -2.133 16.376 1.00 97.31 100 VAL A O 1
ATOM 783 N N . GLU A 1 101 ? -8.652 -0.353 17.513 1.00 95.19 101 GLU A N 1
ATOM 784 C CA . GLU A 1 101 ? -9.311 0.692 16.734 1.00 95.19 101 GLU A CA 1
ATOM 785 C C . GLU A 1 101 ? -8.865 0.650 15.273 1.00 95.19 101 GLU A C 1
ATOM 787 O O . GLU A 1 101 ? -9.703 0.610 14.371 1.00 95.19 101 GLU A O 1
ATOM 792 N N . PHE A 1 102 ? -7.555 0.581 15.029 1.00 96.50 102 PHE A N 1
ATOM 793 C CA . PHE A 1 102 ? -7.025 0.549 13.672 1.00 96.50 102 PHE A CA 1
ATOM 794 C C . PHE A 1 102 ? -7.303 -0.789 12.975 1.00 96.50 102 PHE A C 1
ATOM 796 O O . PHE A 1 102 ? -7.589 -0.816 11.778 1.00 96.50 102 PHE A O 1
ATOM 803 N N . ARG A 1 103 ? -7.346 -1.905 13.717 1.00 98.06 103 ARG A N 1
ATOM 804 C CA . ARG A 1 103 ? -7.786 -3.197 13.164 1.00 98.06 103 ARG A CA 1
ATOM 805 C C . ARG A 1 103 ? -9.227 -3.159 12.659 1.00 98.06 103 ARG A C 1
ATOM 807 O O . ARG A 1 103 ? -9.522 -3.769 11.630 1.00 98.06 103 ARG A O 1
ATOM 814 N N . ARG A 1 104 ? -10.127 -2.421 13.325 1.00 96.94 104 ARG A N 1
ATOM 815 C CA . ARG A 1 104 ? -11.509 -2.226 12.839 1.00 96.94 104 ARG A CA 1
ATOM 816 C C . ARG A 1 104 ? -11.535 -1.459 11.515 1.00 96.94 104 ARG A C 1
ATOM 818 O O . ARG A 1 104 ? -12.270 -1.863 10.613 1.00 96.94 104 ARG A O 1
ATOM 825 N N . ILE A 1 105 ? -10.708 -0.418 11.381 1.00 96.88 105 ILE A N 1
ATOM 826 C CA . ILE A 1 105 ? -10.537 0.337 10.128 1.00 96.88 105 ILE A CA 1
ATOM 827 C C . ILE A 1 105 ? -10.041 -0.594 9.017 1.00 96.88 105 ILE A C 1
ATOM 829 O O . ILE A 1 105 ? -10.674 -0.683 7.967 1.00 96.88 105 ILE A O 1
ATOM 833 N N . ALA A 1 106 ? -8.972 -1.352 9.270 1.00 98.06 106 ALA A N 1
ATOM 834 C CA . ALA A 1 106 ? -8.408 -2.292 8.305 1.00 98.06 106 ALA A CA 1
ATOM 835 C C . ALA A 1 106 ? -9.418 -3.367 7.871 1.00 98.06 106 ALA A C 1
ATOM 837 O O . ALA A 1 106 ? -9.555 -3.660 6.685 1.00 98.06 106 ALA A O 1
ATOM 838 N N . SER A 1 107 ? -10.193 -3.906 8.815 1.00 98.00 107 SER A N 1
ATOM 839 C CA . SER A 1 107 ? -11.257 -4.872 8.527 1.00 98.00 107 SER A CA 1
ATOM 840 C C . SER A 1 107 ? -12.346 -4.277 7.622 1.00 98.00 107 SER A C 1
ATOM 842 O O . SER A 1 107 ? -12.799 -4.927 6.676 1.00 98.00 107 SER A O 1
ATOM 844 N N . ALA A 1 108 ? -12.759 -3.029 7.874 1.00 97.12 108 ALA A N 1
ATOM 845 C CA . ALA A 1 108 ? -13.726 -2.327 7.033 1.00 97.12 108 ALA A CA 1
ATOM 846 C C . ALA A 1 108 ? -13.166 -2.035 5.632 1.00 97.12 108 ALA A C 1
ATOM 848 O O . ALA A 1 108 ? -13.851 -2.290 4.641 1.00 97.12 108 ALA A O 1
ATOM 849 N N . ALA A 1 109 ? -11.911 -1.586 5.543 1.00 97.69 109 ALA A N 1
ATOM 850 C CA . ALA A 1 109 ? -11.230 -1.326 4.279 1.00 97.69 109 ALA A CA 1
ATOM 851 C C . ALA A 1 109 ? -11.093 -2.595 3.424 1.00 97.69 109 ALA A C 1
ATOM 853 O O . ALA A 1 109 ? -11.415 -2.583 2.235 1.00 97.69 109 ALA A O 1
ATOM 854 N N . GLY A 1 110 ? -10.712 -3.719 4.043 1.00 97.31 110 GLY A N 1
ATOM 855 C CA . GLY A 1 110 ? -10.637 -5.022 3.386 1.00 97.31 110 GLY A CA 1
ATOM 856 C C . GLY A 1 110 ? -11.982 -5.485 2.815 1.00 97.31 110 GLY A C 1
ATOM 857 O O . GLY A 1 110 ? -12.028 -5.944 1.674 1.00 97.31 110 GLY A O 1
ATOM 858 N N . ARG A 1 111 ? -13.087 -5.307 3.559 1.00 96.75 111 ARG A N 1
ATOM 859 C CA . ARG A 1 111 ? -14.447 -5.603 3.061 1.00 96.75 111 ARG A CA 1
ATOM 860 C C . ARG A 1 111 ? -14.857 -4.690 1.907 1.00 96.75 111 ARG A C 1
ATOM 862 O O . ARG A 1 111 ? -15.369 -5.182 0.906 1.00 96.75 111 ARG A O 1
ATOM 869 N N . ALA A 1 112 ? -14.625 -3.384 2.033 1.00 96.12 112 ALA A N 1
ATOM 870 C CA . ALA A 1 112 ? -14.965 -2.417 0.991 1.00 96.12 112 ALA A CA 1
ATOM 871 C C . ALA A 1 112 ? -14.209 -2.699 -0.315 1.00 96.12 112 ALA A C 1
ATOM 873 O O . ALA A 1 112 ? -14.791 -2.629 -1.394 1.00 96.12 112 ALA A O 1
ATOM 874 N N . LEU A 1 113 ? -12.927 -3.064 -0.218 1.00 95.81 113 LEU A N 1
ATOM 875 C CA . LEU A 1 113 ? -12.120 -3.433 -1.376 1.00 95.81 113 LEU A CA 1
ATOM 876 C C . LEU A 1 113 ? -12.570 -4.763 -1.996 1.00 95.81 113 LEU A C 1
ATOM 878 O O . LEU A 1 113 ? -12.640 -4.865 -3.216 1.00 95.81 113 LEU A O 1
ATOM 882 N N . ALA A 1 114 ? -12.921 -5.759 -1.177 1.00 93.62 114 ALA A N 1
ATOM 883 C CA . ALA A 1 114 ? -13.426 -7.045 -1.659 1.00 93.62 114 ALA A CA 1
ATOM 884 C C . ALA A 1 114 ? -14.756 -6.920 -2.420 1.00 93.62 114 ALA A C 1
ATOM 886 O O . ALA A 1 114 ? -14.979 -7.674 -3.354 1.00 93.62 114 ALA A O 1
ATOM 887 N N . ALA A 1 115 ? -15.609 -5.955 -2.070 1.00 93.19 115 ALA A N 1
ATOM 888 C CA . ALA A 1 115 ? -16.864 -5.701 -2.781 1.00 93.19 115 ALA A CA 1
ATOM 889 C C . ALA A 1 115 ? -16.680 -5.089 -4.188 1.00 93.19 115 ALA A C 1
ATOM 891 O O . ALA A 1 115 ? -17.654 -4.949 -4.924 1.00 93.19 115 ALA A O 1
ATOM 892 N N . MET A 1 116 ? -15.458 -4.678 -4.546 1.00 86.00 116 MET A N 1
ATOM 893 C CA . MET A 1 116 ? -15.116 -4.085 -5.847 1.00 86.00 116 MET A CA 1
ATOM 894 C C . MET A 1 116 ? -14.374 -5.063 -6.776 1.00 86.00 116 MET A C 1
ATOM 896 O O . MET A 1 116 ? -14.082 -4.693 -7.916 1.00 86.00 116 MET A O 1
ATOM 900 N N . LEU A 1 117 ? -14.031 -6.258 -6.279 1.00 80.75 117 LEU A N 1
ATOM 901 C CA . LEU A 1 117 ? -13.370 -7.344 -7.012 1.00 80.75 117 LEU A CA 1
ATOM 902 C C . LEU A 1 117 ? -14.403 -8.363 -7.496 1.00 80.75 117 LEU A C 1
ATOM 904 O O . LEU A 1 117 ? -14.233 -8.831 -8.642 1.00 80.75 117 LEU A O 1
#

Foldseek 3Di:
DDPVQVLVLLLLVLLLVLLQVPPPDCVQWDWDDDPDDDTHTDPGDPSHNCNQQADPVRHGDDDADDGDDDDPVCVVSNVSSLVVNLVVLVCQLPDPVHDPVVSVRSVVSSVNSVVVD

Mean predicted aligned error: 3.36 Å

InterPro domains:
  IPR012893 HipA-like, C-terminal [PF07804] (14-93)
  IPR052028 HipA Serine/Threonine-Protein Kinase [PTHR37419] (3-93)

Radius of gyration: 15.83 Å; Cα contacts (8 Å, |Δi|>4): 132; chains: 1; bounding box: 45×28×38 Å

pLDDT: mean 94.68, std 4.18, range [75.19, 98.5]